Protein AF-A0AAD2TRA1-F1 (afdb_monomer_lite)

pLDDT: mean 83.7, std 14.86, range [32.91, 94.5]

Secondary structure (DSSP, 8-state):
-HHHHHHHHHHHHHHHHHHHHHHTT-GGGHHHHHHHHHHHHHHHTTSS-GGGS-TTTHHHHHHHHHHSHHHHHT-S-TTS--HHHHHHHHHHHHTTGGGS--

Radius of gyration: 13.2 Å; chains: 1; bounding box: 32×26×37 Å

Structure (mmCIF, N/CA/C/O backbone):
data_AF-A0AAD2TRA1-F1
#
_entry.id   AF-A0AAD2TRA1-F1
#
loop_
_atom_site.group_PDB
_atom_site.id
_atom_site.type_symbol
_atom_site.label_atom_id
_atom_site.label_alt_id
_atom_site.label_comp_id
_ato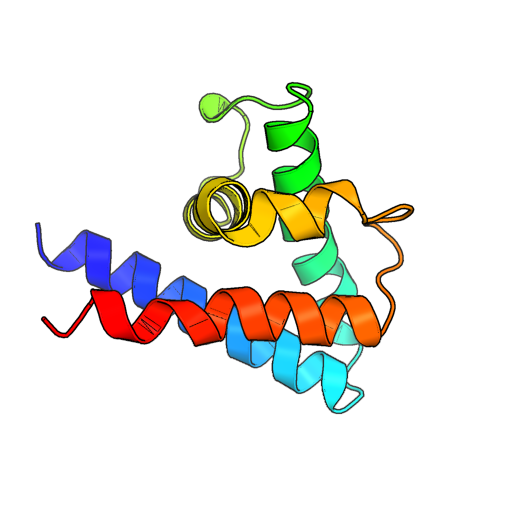m_site.label_asym_id
_atom_site.label_entity_id
_atom_site.label_seq_id
_atom_site.pdbx_PDB_ins_code
_atom_site.Cartn_x
_atom_site.Cartn_y
_atom_site.Cartn_z
_atom_site.occupancy
_atom_site.B_iso_or_equiv
_atom_site.auth_seq_id
_atom_site.auth_comp_id
_atom_site.auth_asym_id
_atom_site.auth_atom_id
_atom_site.pdbx_PDB_model_num
ATOM 1 N N . MET A 1 1 ? 6.872 -8.184 23.263 1.00 48.94 1 MET A N 1
ATOM 2 C CA . MET A 1 1 ? 6.226 -9.106 22.304 1.00 48.94 1 MET A CA 1
ATOM 3 C C . MET A 1 1 ? 7.034 -9.034 21.009 1.00 48.94 1 MET A C 1
ATOM 5 O O . MET A 1 1 ? 6.668 -8.296 20.117 1.00 48.94 1 MET A O 1
ATOM 9 N N . TYR A 1 2 ? 8.190 -9.707 20.945 1.00 51.25 2 TYR A N 1
ATOM 10 C CA . TYR A 1 2 ? 9.202 -9.475 19.893 1.00 51.25 2 TYR A CA 1
ATOM 11 C C . TYR A 1 2 ? 8.854 -10.098 18.528 1.00 51.25 2 TYR A C 1
ATOM 13 O O . TYR A 1 2 ? 9.256 -9.585 17.493 1.00 51.25 2 TYR A O 1
ATOM 21 N N . PHE A 1 3 ? 8.074 -11.182 18.512 1.00 52.62 3 PHE A N 1
ATOM 22 C CA . PHE A 1 3 ? 7.728 -11.901 17.278 1.00 52.62 3 PHE A CA 1
ATOM 23 C C . PHE A 1 3 ? 6.686 -11.199 16.398 1.00 52.62 3 PHE A C 1
ATOM 25 O O . PHE A 1 3 ? 6.663 -11.422 15.195 1.00 52.62 3 PHE A O 1
ATOM 32 N N . ALA A 1 4 ? 5.788 -10.399 16.979 1.00 59.06 4 ALA A N 1
ATOM 33 C CA . ALA A 1 4 ? 4.776 -9.686 16.195 1.00 59.06 4 ALA A CA 1
ATOM 34 C C . ALA A 1 4 ? 5.412 -8.522 15.423 1.00 59.06 4 ALA A C 1
ATOM 36 O O . ALA A 1 4 ? 5.177 -8.376 14.229 1.00 59.06 4 ALA A O 1
ATOM 37 N N . GLN A 1 5 ? 6.298 -7.784 16.095 1.00 60.91 5 GLN A N 1
ATOM 38 C CA . GLN A 1 5 ? 7.037 -6.669 15.516 1.00 60.91 5 GLN A CA 1
ATOM 39 C C . GLN A 1 5 ? 7.920 -7.114 14.338 1.00 60.91 5 GLN A C 1
ATOM 41 O O . GLN A 1 5 ? 7.879 -6.496 13.280 1.00 60.91 5 GLN A O 1
ATOM 46 N N . SER A 1 6 ? 8.620 -8.250 14.456 1.00 69.62 6 SER A N 1
ATOM 47 C CA . SER A 1 6 ? 9.459 -8.757 13.360 1.00 69.62 6 SER A CA 1
ATOM 48 C C . SER A 1 6 ? 8.666 -9.177 12.115 1.00 69.62 6 SER A C 1
ATOM 50 O O . SER A 1 6 ? 9.163 -9.063 10.996 1.00 69.62 6 SER A O 1
ATOM 52 N N . ILE A 1 7 ? 7.421 -9.645 12.273 1.00 72.50 7 ILE A N 1
ATOM 53 C CA . ILE A 1 7 ? 6.544 -9.985 11.141 1.00 72.50 7 ILE A CA 1
ATOM 54 C C . ILE A 1 7 ? 6.048 -8.717 10.437 1.00 72.50 7 ILE A C 1
ATOM 56 O O . ILE A 1 7 ? 5.923 -8.706 9.212 1.00 72.50 7 ILE A O 1
ATOM 60 N N . GLU A 1 8 ? 5.745 -7.662 11.189 1.00 75.81 8 GLU A N 1
ATOM 61 C CA . GLU A 1 8 ? 5.302 -6.378 10.637 1.00 75.81 8 GLU A CA 1
ATOM 62 C C . GLU A 1 8 ? 6.435 -5.673 9.885 1.00 75.81 8 GLU A C 1
ATOM 64 O O . GLU A 1 8 ? 6.241 -5.267 8.738 1.00 75.81 8 GLU A O 1
ATOM 69 N N . GLU A 1 9 ? 7.634 -5.632 10.470 1.00 78.81 9 GLU A N 1
ATOM 70 C CA . GLU A 1 9 ? 8.853 -5.127 9.826 1.00 78.81 9 GLU A CA 1
ATOM 71 C C . GLU A 1 9 ? 9.147 -5.890 8.529 1.00 78.81 9 GLU A C 1
ATOM 73 O O . GLU A 1 9 ? 9.335 -5.278 7.477 1.00 78.81 9 GLU A O 1
ATOM 78 N N . HIS A 1 10 ? 9.061 -7.225 8.558 1.00 84.19 10 HIS A N 1
ATOM 79 C CA . HIS A 1 10 ? 9.253 -8.043 7.363 1.00 84.19 10 HIS A CA 1
ATOM 80 C C . HIS A 1 10 ? 8.230 -7.734 6.258 1.00 84.19 10 HIS A C 1
ATOM 82 O O . HIS A 1 10 ? 8.584 -7.651 5.082 1.00 84.19 10 HIS A O 1
ATOM 88 N N . ARG A 1 11 ? 6.952 -7.528 6.605 1.00 86.88 11 ARG A N 1
ATOM 89 C CA . ARG A 1 11 ? 5.918 -7.153 5.620 1.00 86.88 11 ARG A CA 1
ATOM 90 C C . ARG A 1 11 ? 6.198 -5.788 5.000 1.00 86.88 11 ARG A C 1
ATOM 92 O O . ARG A 1 11 ? 6.010 -5.631 3.795 1.00 86.88 11 ARG A O 1
ATOM 99 N N . ILE A 1 12 ? 6.661 -4.828 5.798 1.00 87.69 12 ILE A N 1
ATOM 100 C CA . ILE A 1 12 ? 7.066 -3.505 5.316 1.00 87.69 12 ILE A CA 1
ATOM 101 C C . ILE A 1 12 ? 8.259 -3.621 4.359 1.00 87.69 12 ILE A C 1
ATOM 103 O O . ILE A 1 12 ? 8.229 -3.034 3.278 1.00 87.69 12 ILE A O 1
ATOM 107 N N . GLU A 1 13 ? 9.282 -4.402 4.707 1.00 88.62 13 GLU A N 1
ATOM 108 C CA . GLU A 1 13 ? 10.440 -4.640 3.836 1.00 88.62 13 GLU A CA 1
ATOM 109 C C . GLU A 1 13 ? 10.043 -5.281 2.505 1.00 88.62 13 GLU A C 1
ATOM 111 O O . GLU A 1 13 ? 10.450 -4.809 1.442 1.00 88.62 13 GLU A O 1
ATOM 116 N N . VAL A 1 14 ? 9.197 -6.313 2.540 1.00 91.44 14 VAL A N 1
ATOM 117 C CA . VAL A 1 14 ? 8.682 -6.945 1.319 1.00 91.44 14 VAL A CA 1
ATOM 118 C C . VAL A 1 14 ? 7.921 -5.928 0.474 1.00 91.44 14 VAL A C 1
ATOM 120 O O . VAL A 1 14 ? 8.142 -5.854 -0.733 1.00 91.44 14 VAL A O 1
ATOM 123 N N . PHE A 1 15 ? 7.076 -5.096 1.085 1.00 92.75 15 PHE A N 1
ATOM 124 C CA . PHE A 1 15 ? 6.321 -4.080 0.354 1.00 92.75 15 PHE A CA 1
ATOM 125 C C . PHE A 1 15 ? 7.227 -3.034 -0.314 1.00 92.75 15 PHE A C 1
ATOM 127 O O . PHE A 1 15 ? 6.992 -2.680 -1.469 1.00 92.75 15 PHE A O 1
ATOM 134 N N . LYS A 1 16 ? 8.318 -2.611 0.342 1.00 92.19 16 LYS A N 1
ATOM 135 C CA . LYS A 1 16 ? 9.348 -1.752 -0.275 1.00 92.19 16 LYS A CA 1
ATOM 136 C C . LYS A 1 16 ? 9.956 -2.391 -1.519 1.00 92.19 16 LYS A C 1
ATOM 138 O O . LYS A 1 16 ? 10.107 -1.719 -2.535 1.00 92.19 16 LYS A O 1
ATOM 143 N N . ILE A 1 17 ? 10.264 -3.689 -1.467 1.00 92.88 17 ILE A N 1
ATOM 144 C CA . ILE A 1 17 ? 10.794 -4.420 -2.627 1.00 92.88 17 ILE A CA 1
ATOM 145 C C . ILE A 1 17 ? 9.783 -4.396 -3.780 1.00 92.88 17 ILE A C 1
ATOM 147 O O . ILE A 1 17 ? 10.180 -4.185 -4.925 1.00 92.88 17 ILE A O 1
ATOM 151 N N . LEU A 1 18 ? 8.484 -4.563 -3.504 1.00 94.50 18 LEU A N 1
ATOM 152 C CA . LEU A 1 18 ? 7.444 -4.479 -4.538 1.00 94.50 18 LEU A CA 1
ATOM 153 C C . LEU A 1 18 ? 7.387 -3.086 -5.180 1.00 94.50 18 LEU A C 1
ATOM 155 O O . LEU A 1 18 ? 7.318 -2.982 -6.407 1.00 94.50 18 LEU A O 1
ATOM 159 N N . LEU A 1 19 ? 7.459 -2.024 -4.369 1.00 93.88 19 LEU A N 1
ATOM 160 C CA . LEU A 1 19 ? 7.513 -0.640 -4.852 1.00 93.88 19 LEU A CA 1
ATOM 161 C C . LEU A 1 19 ? 8.742 -0.417 -5.743 1.00 93.88 19 LEU A C 1
ATOM 163 O O . LEU A 1 19 ? 8.606 0.062 -6.867 1.00 93.88 19 LEU A O 1
ATOM 167 N N . PHE A 1 20 ? 9.921 -0.839 -5.281 1.00 93.69 20 PHE A N 1
ATOM 168 C CA . PHE A 1 20 ? 11.173 -0.716 -6.026 1.00 93.69 20 PHE A CA 1
ATOM 169 C C . PHE A 1 20 ? 11.120 -1.460 -7.367 1.00 93.69 20 PHE A C 1
ATOM 171 O O . PHE A 1 20 ? 11.410 -0.888 -8.412 1.00 93.69 20 PHE A O 1
ATOM 178 N N . ARG A 1 21 ? 10.651 -2.714 -7.369 1.00 94.31 21 ARG A N 1
ATOM 179 C CA . ARG A 1 21 ? 10.487 -3.506 -8.599 1.00 94.31 21 ARG A CA 1
ATOM 180 C C . ARG A 1 21 ? 9.524 -2.861 -9.592 1.00 94.31 21 ARG A C 1
ATOM 182 O O . ARG A 1 21 ? 9.759 -2.929 -10.795 1.00 94.31 21 ARG A O 1
ATOM 189 N N . THR A 1 22 ? 8.457 -2.241 -9.094 1.00 94.19 22 THR A N 1
ATOM 190 C CA . THR A 1 22 ? 7.490 -1.528 -9.938 1.00 94.19 22 THR A CA 1
ATOM 191 C C . THR A 1 22 ? 8.121 -0.292 -10.576 1.00 94.19 22 THR A C 1
ATOM 193 O O . THR A 1 22 ? 7.929 -0.051 -11.766 1.00 94.19 22 THR A O 1
ATOM 196 N N . LEU A 1 23 ? 8.932 0.450 -9.818 1.00 93.12 23 LEU A N 1
ATOM 197 C CA . LEU A 1 23 ? 9.702 1.592 -10.321 1.00 93.12 23 LEU A CA 1
ATOM 198 C C . LEU A 1 23 ? 10.774 1.180 -11.346 1.00 93.12 23 LEU A C 1
ATOM 200 O O . LEU A 1 23 ? 10.996 1.911 -12.308 1.00 93.12 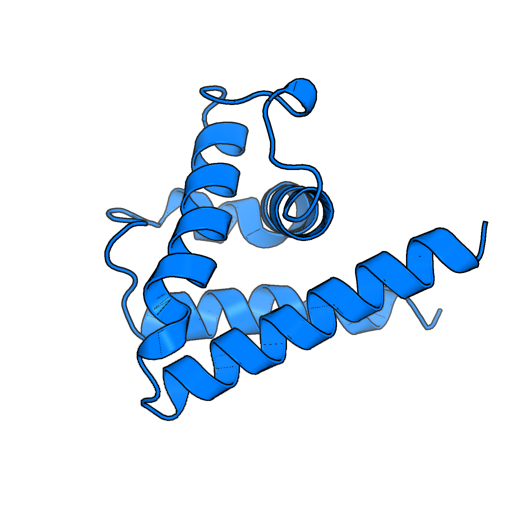23 LEU A O 1
ATOM 204 N N . ASP A 1 24 ? 11.357 -0.013 -11.201 1.00 93.25 24 ASP A N 1
ATOM 205 C CA . ASP A 1 24 ? 12.272 -0.631 -12.176 1.00 93.25 24 ASP A CA 1
ATOM 206 C C . ASP A 1 24 ? 11.571 -1.121 -13.464 1.00 93.25 24 ASP A C 1
ATOM 208 O O . ASP A 1 24 ? 12.215 -1.672 -14.360 1.00 93.25 24 ASP A O 1
ATOM 212 N N . GLY A 1 25 ? 10.251 -0.936 -13.582 1.00 91.62 25 GLY A N 1
ATOM 213 C CA . GLY A 1 25 ? 9.471 -1.272 -14.775 1.00 91.62 25 GLY A CA 1
ATOM 214 C C . GLY A 1 25 ? 8.800 -2.647 -14.745 1.00 91.62 25 GLY A C 1
ATOM 215 O O . GLY A 1 25 ? 8.297 -3.099 -15.773 1.00 91.62 25 GLY A O 1
ATOM 216 N N . TYR A 1 26 ? 8.771 -3.334 -13.597 1.00 93.19 26 TYR A N 1
ATOM 217 C CA . TYR A 1 26 ? 7.979 -4.555 -13.444 1.00 93.19 26 TYR A CA 1
ATOM 218 C C . TYR A 1 26 ? 6.550 -4.238 -12.984 1.00 93.19 26 TYR A C 1
ATOM 220 O O . TYR A 1 26 ? 6.281 -4.053 -11.800 1.00 93.19 26 TYR A O 1
ATOM 228 N N . ASP A 1 27 ? 5.597 -4.250 -13.914 1.00 89.50 27 ASP A N 1
ATOM 229 C CA . ASP A 1 27 ? 4.212 -3.849 -13.626 1.00 89.50 27 ASP A CA 1
ATOM 230 C C . ASP A 1 27 ? 3.373 -4.899 -12.872 1.00 89.50 27 ASP A C 1
ATOM 232 O O . ASP A 1 27 ? 2.261 -4.605 -12.434 1.00 89.50 27 ASP A O 1
ATOM 236 N N . GLY A 1 28 ? 3.889 -6.118 -12.668 1.00 92.25 28 GLY A N 1
ATOM 237 C CA . GLY A 1 28 ? 3.128 -7.228 -12.075 1.00 92.25 28 GLY A CA 1
ATOM 238 C C . GLY A 1 28 ? 2.687 -7.021 -10.620 1.00 92.25 28 GLY A C 1
ATOM 239 O O . GLY A 1 28 ? 1.864 -7.786 -10.124 1.00 92.25 28 GLY A O 1
ATOM 240 N N . TYR A 1 29 ? 3.203 -5.996 -9.934 1.00 93.44 29 TYR A N 1
ATOM 241 C CA . TYR A 1 29 ? 2.839 -5.677 -8.549 1.00 93.44 29 TYR A CA 1
ATOM 242 C C . TYR A 1 29 ? 1.919 -4.460 -8.406 1.00 93.44 29 TYR A C 1
ATOM 244 O O . TYR A 1 29 ? 1.446 -4.199 -7.297 1.00 93.44 29 TYR A O 1
ATOM 252 N N . ARG A 1 30 ? 1.620 -3.736 -9.497 1.00 92.12 30 ARG A N 1
ATOM 253 C CA . ARG A 1 30 ? 0.807 -2.505 -9.456 1.00 92.12 30 ARG A CA 1
ATOM 254 C C . ARG A 1 30 ? -0.554 -2.724 -8.805 1.00 92.12 30 ARG A C 1
ATOM 256 O O . ARG A 1 30 ? -0.954 -1.934 -7.953 1.00 92.12 30 ARG A O 1
ATOM 263 N N . ASP A 1 31 ? -1.234 -3.813 -9.154 1.00 92.75 31 ASP A N 1
ATOM 264 C CA . ASP A 1 31 ? -2.551 -4.139 -8.600 1.00 92.75 31 ASP A CA 1
ATOM 265 C C . ASP A 1 31 ? -2.494 -4.387 -7.092 1.00 92.75 31 ASP A C 1
ATOM 267 O O . ASP A 1 31 ? -3.381 -3.964 -6.352 1.00 92.75 31 ASP A O 1
ATOM 271 N N . GLU A 1 32 ? -1.455 -5.073 -6.617 1.00 92.19 32 GLU A N 1
ATOM 272 C CA . GLU A 1 32 ? -1.324 -5.398 -5.198 1.00 92.19 32 GLU A CA 1
ATOM 273 C C . GLU A 1 32 ? -0.979 -4.157 -4.371 1.00 92.19 32 GLU A C 1
ATOM 275 O O . GLU A 1 32 ? -1.580 -3.930 -3.320 1.00 92.19 32 GLU A O 1
ATOM 280 N N . ILE A 1 33 ? -0.094 -3.302 -4.890 1.00 93.94 33 ILE A N 1
ATOM 281 C CA . ILE A 1 33 ? 0.218 -2.003 -4.286 1.00 93.94 33 ILE A CA 1
ATOM 282 C C . ILE A 1 33 ? -1.034 -1.121 -4.254 1.00 93.94 33 ILE A C 1
ATOM 284 O O . ILE A 1 33 ? -1.366 -0.557 -3.212 1.00 93.94 33 ILE A O 1
ATOM 288 N N . SER A 1 34 ? -1.780 -1.061 -5.359 1.00 94.19 34 SER A N 1
ATOM 289 C CA . SER A 1 34 ? -2.994 -0.245 -5.460 1.00 94.19 34 SER A CA 1
ATOM 290 C C . SER A 1 34 ? -4.055 -0.674 -4.448 1.00 94.19 34 SER A C 1
ATOM 292 O O . SER A 1 34 ? -4.678 0.181 -3.831 1.00 94.19 34 SER A O 1
ATOM 294 N N . LYS A 1 35 ? -4.237 -1.976 -4.187 1.00 93.19 35 LYS A N 1
ATOM 295 C CA . LYS A 1 35 ? -5.169 -2.441 -3.139 1.00 93.19 35 LYS A CA 1
ATOM 296 C C . LYS A 1 35 ? -4.789 -1.930 -1.752 1.00 93.19 35 LYS A C 1
ATOM 298 O O . LYS A 1 35 ? -5.670 -1.526 -1.000 1.00 93.19 35 LYS A O 1
ATOM 303 N N . VAL A 1 36 ? -3.500 -1.945 -1.409 1.00 93.94 36 VAL A N 1
ATOM 304 C CA . VAL A 1 36 ? -3.014 -1.424 -0.121 1.00 93.94 36 VAL A CA 1
ATOM 305 C C . VAL A 1 36 ? -3.296 0.077 -0.010 1.00 93.94 36 VAL A C 1
ATOM 307 O O . VAL A 1 36 ? -3.808 0.528 1.012 1.00 93.94 36 VAL A O 1
ATOM 310 N N . VAL A 1 37 ? -3.023 0.841 -1.070 1.00 93.88 37 VAL A N 1
ATOM 311 C CA . VAL A 1 37 ? -3.238 2.297 -1.094 1.00 93.88 37 VAL A CA 1
ATOM 312 C C . VAL A 1 37 ? -4.723 2.655 -1.058 1.00 93.88 37 VAL A C 1
ATOM 314 O O . VAL A 1 37 ? -5.124 3.515 -0.278 1.00 93.88 37 VAL A O 1
ATOM 317 N N . VAL A 1 38 ? -5.556 1.971 -1.849 1.00 94.12 38 VAL A N 1
ATOM 318 C CA . VAL A 1 38 ? -7.017 2.139 -1.837 1.00 94.12 38 VAL A CA 1
ATOM 319 C C . VAL A 1 38 ? -7.568 1.878 -0.441 1.00 94.12 38 VAL A C 1
ATOM 321 O O . VAL A 1 38 ? -8.329 2.694 0.069 1.00 94.12 38 VAL A O 1
ATOM 324 N N . ASP A 1 39 ? -7.159 0.784 0.200 1.00 93.31 39 ASP A N 1
ATOM 325 C CA . ASP A 1 39 ? -7.644 0.447 1.536 1.00 93.31 39 ASP A CA 1
ATOM 326 C C . ASP A 1 39 ? -7.184 1.459 2.592 1.00 93.31 39 ASP A C 1
ATOM 328 O O . ASP A 1 39 ? -7.959 1.782 3.493 1.00 93.31 39 ASP A O 1
ATOM 332 N N . ALA A 1 40 ? -5.969 2.002 2.465 1.00 92.88 40 ALA A N 1
ATOM 333 C CA . ALA A 1 40 ? -5.480 3.078 3.324 1.00 92.88 40 ALA A CA 1
ATOM 334 C C . ALA A 1 40 ? -6.281 4.371 3.149 1.00 92.88 40 ALA A C 1
ATOM 336 O O . ALA A 1 40 ? -6.693 4.969 4.139 1.00 92.88 40 ALA A O 1
ATOM 337 N N . ILE A 1 41 ? -6.587 4.767 1.912 1.00 92.56 41 ILE A N 1
ATOM 338 C CA . ILE A 1 41 ? -7.430 5.938 1.634 1.00 92.56 41 ILE A CA 1
ATOM 339 C C . ILE A 1 41 ? -8.869 5.716 2.103 1.00 92.56 41 ILE A C 1
ATOM 341 O O . ILE A 1 41 ? -9.501 6.629 2.630 1.00 92.56 41 ILE A O 1
ATOM 345 N N . ASP A 1 42 ? -9.422 4.521 1.912 1.00 92.19 42 ASP A N 1
ATOM 346 C CA . ASP A 1 42 ? -10.774 4.206 2.362 1.00 92.19 42 ASP A CA 1
ATOM 347 C C . ASP A 1 42 ? -10.863 4.186 3.893 1.00 92.19 42 ASP A C 1
ATOM 349 O O . ASP A 1 42 ? -11.874 4.630 4.441 1.00 92.19 42 ASP A O 1
ATOM 353 N N . LEU A 1 43 ? -9.819 3.725 4.590 1.00 92.12 43 LEU A N 1
ATOM 354 C CA . LEU A 1 43 ? -9.711 3.842 6.046 1.00 92.12 43 LEU A CA 1
ATOM 355 C C . LEU A 1 43 ? -9.635 5.315 6.471 1.00 92.12 43 LEU A C 1
ATOM 357 O O . LEU A 1 43 ? -10.409 5.744 7.325 1.00 92.12 43 LEU A O 1
ATOM 361 N N . LEU A 1 44 ? -8.759 6.090 5.829 1.00 90.56 44 LEU A N 1
ATOM 362 C CA . LEU A 1 44 ? -8.568 7.520 6.068 1.00 90.56 44 LEU A CA 1
ATOM 363 C C . LEU A 1 44 ? -9.873 8.315 5.905 1.00 90.56 44 LEU A C 1
ATOM 365 O O . LEU A 1 44 ? -10.226 9.146 6.737 1.00 90.56 44 LEU A O 1
ATOM 369 N N . ARG A 1 45 ? -10.633 8.019 4.845 1.00 89.75 45 ARG A N 1
ATOM 370 C CA . ARG A 1 45 ? -11.918 8.662 4.524 1.00 89.75 45 ARG A CA 1
ATOM 371 C C . ARG A 1 45 ? -13.101 8.085 5.316 1.00 89.75 45 ARG A C 1
ATOM 373 O O . ARG A 1 45 ? -14.241 8.461 5.051 1.00 89.75 45 ARG A O 1
ATOM 380 N N . GLY A 1 46 ? -12.863 7.148 6.238 1.00 89.31 46 GLY A N 1
ATOM 381 C CA . GLY A 1 46 ? -13.897 6.519 7.066 1.00 89.31 46 GLY A CA 1
ATOM 382 C C . GLY A 1 46 ? -14.865 5.601 6.308 1.00 89.31 46 GLY A C 1
ATOM 383 O O . GLY A 1 46 ? -15.921 5.253 6.833 1.00 89.31 46 GLY A O 1
ATOM 384 N N . LYS A 1 47 ? -14.531 5.201 5.076 1.00 90.12 47 LYS A N 1
ATOM 385 C CA . LYS A 1 47 ? -15.303 4.228 4.281 1.00 90.12 47 LYS A CA 1
ATOM 386 C C . LYS A 1 47 ? -15.050 2.792 4.733 1.00 90.12 47 LYS A C 1
ATOM 388 O O . LYS A 1 47 ? -15.931 1.944 4.603 1.00 90.12 47 LYS A O 1
ATOM 393 N N . LYS A 1 48 ? -13.854 2.525 5.259 1.00 90.19 48 LYS A N 1
ATOM 394 C CA . LYS A 1 48 ? -13.479 1.275 5.924 1.00 90.19 48 LYS A CA 1
ATOM 395 C C . LYS A 1 48 ? -13.175 1.532 7.393 1.00 90.19 48 LYS A C 1
ATOM 397 O O . LYS A 1 48 ? -12.792 2.626 7.787 1.00 90.19 48 LYS A O 1
ATOM 402 N N . SER A 1 49 ? -13.327 0.488 8.198 1.00 89.56 49 SER A N 1
ATOM 403 C CA . SER A 1 49 ? -12.843 0.451 9.579 1.00 89.56 49 SER A CA 1
ATOM 404 C C . SER A 1 49 ? -11.718 -0.569 9.727 1.00 89.56 49 SER A C 1
ATOM 406 O O . SER A 1 49 ? -11.566 -1.469 8.894 1.00 89.56 49 SER A O 1
ATOM 408 N N . LEU A 1 50 ? -10.976 -0.480 10.831 1.00 85.44 50 LEU A N 1
ATOM 409 C CA . LEU A 1 50 ? -9.903 -1.421 11.168 1.00 85.44 50 LEU A CA 1
ATOM 410 C C . LEU A 1 50 ? -10.355 -2.893 11.158 1.00 85.44 50 LEU A C 1
ATOM 412 O O . LEU A 1 50 ? -9.575 -3.769 10.805 1.00 85.44 50 LEU A O 1
ATOM 416 N N . TYR A 1 51 ? -11.625 -3.167 11.467 1.00 84.31 51 TYR A N 1
ATOM 417 C CA . TYR A 1 51 ? -12.194 -4.522 11.480 1.00 84.31 51 TYR A CA 1
ATOM 418 C C . TYR A 1 51 ? -12.553 -5.065 10.092 1.00 84.31 51 TYR A C 1
ATOM 420 O O . TYR A 1 51 ? -12.833 -6.251 9.949 1.00 84.31 51 TYR A O 1
ATOM 428 N N . THR A 1 52 ? -12.584 -4.199 9.078 1.00 86.31 52 THR A N 1
ATOM 429 C CA . THR A 1 52 ? -12.948 -4.554 7.694 1.00 86.31 52 THR A CA 1
ATOM 430 C C . THR A 1 52 ? -11.743 -4.682 6.767 1.00 86.31 52 THR A C 1
ATOM 432 O O . THR A 1 52 ? -11.903 -4.982 5.586 1.00 86.31 52 THR A O 1
ATOM 435 N N . ILE A 1 53 ? -10.543 -4.430 7.290 1.00 86.25 53 ILE A N 1
ATOM 436 C CA . ILE A 1 53 ? -9.294 -4.533 6.546 1.00 86.25 53 ILE A CA 1
ATOM 437 C C . ILE A 1 53 ? -8.843 -5.992 6.482 1.00 86.25 53 ILE A C 1
ATOM 439 O O . ILE A 1 53 ? -8.953 -6.738 7.456 1.00 86.25 53 ILE A O 1
ATOM 443 N N . ASP A 1 54 ? -8.303 -6.386 5.328 1.00 86.50 54 ASP A N 1
ATOM 444 C CA . ASP A 1 54 ? -7.658 -7.683 5.164 1.00 86.50 54 ASP A CA 1
ATOM 445 C C . ASP A 1 54 ? -6.484 -7.823 6.145 1.00 86.50 54 ASP A C 1
ATOM 447 O O . ASP A 1 54 ? -5.574 -6.989 6.182 1.00 86.50 54 ASP A O 1
ATOM 451 N N . LYS A 1 55 ? -6.488 -8.904 6.930 1.00 84.25 55 LYS A N 1
ATOM 452 C CA . LYS A 1 55 ? -5.482 -9.169 7.963 1.00 84.25 55 LYS A CA 1
ATOM 453 C C . LYS A 1 55 ? -4.057 -9.198 7.406 1.00 84.25 55 LYS A C 1
ATOM 455 O O . LYS A 1 55 ? -3.122 -8.852 8.124 1.00 84.25 55 LYS A O 1
ATOM 460 N N . GLU A 1 56 ? -3.868 -9.596 6.151 1.00 85.25 56 GLU A N 1
ATOM 461 C CA . GLU A 1 56 ? -2.544 -9.655 5.535 1.00 85.25 56 GLU A CA 1
ATOM 462 C C . GLU A 1 56 ? -1.993 -8.269 5.190 1.00 85.25 56 GLU A C 1
ATOM 464 O O . GLU A 1 56 ? -0.781 -8.045 5.277 1.00 85.25 56 GLU A O 1
ATOM 469 N N . ARG A 1 57 ? -2.878 -7.331 4.843 1.00 88.75 57 ARG A N 1
ATOM 470 C CA . ARG A 1 57 ? -2.523 -5.948 4.493 1.00 88.75 57 ARG A CA 1
ATOM 471 C C . ARG A 1 57 ? -2.616 -4.994 5.677 1.00 88.75 57 ARG A C 1
ATOM 473 O O . ARG A 1 57 ? -2.114 -3.878 5.583 1.00 88.75 57 ARG A O 1
ATOM 480 N N . TYR A 1 58 ? -3.217 -5.432 6.784 1.00 89.44 58 TYR A N 1
ATOM 481 C CA . TYR A 1 58 ? -3.447 -4.618 7.975 1.00 89.44 58 TYR A CA 1
ATOM 482 C C . TYR A 1 58 ? -2.214 -3.816 8.422 1.00 89.44 58 TYR A C 1
ATOM 484 O O . TYR A 1 58 ? -2.347 -2.598 8.542 1.00 89.44 58 TYR A O 1
ATOM 492 N N . PRO A 1 59 ? -1.011 -4.411 8.577 1.00 88.94 59 PRO A N 1
ATOM 493 C CA . PRO A 1 59 ? 0.155 -3.652 9.032 1.00 88.94 59 PRO A CA 1
ATOM 494 C C . PRO A 1 59 ? 0.545 -2.526 8.069 1.00 88.94 59 PRO A C 1
ATOM 496 O O . PRO A 1 59 ? 0.873 -1.427 8.501 1.00 88.94 59 PRO A O 1
ATOM 499 N N . LEU A 1 60 ? 0.449 -2.772 6.759 1.00 91.56 60 LEU A N 1
ATOM 500 C CA . LEU A 1 60 ? 0.784 -1.788 5.728 1.00 91.56 60 LEU A CA 1
ATOM 501 C C . LEU A 1 60 ? -0.235 -0.648 5.689 1.00 91.56 60 LEU A C 1
ATOM 503 O O . LEU A 1 60 ? 0.141 0.515 5.576 1.00 91.56 60 LEU A O 1
ATOM 507 N N . ILE A 1 61 ? -1.522 -0.983 5.796 1.00 91.81 61 ILE A N 1
ATOM 508 C CA . ILE A 1 61 ? -2.619 -0.014 5.745 1.00 91.81 61 ILE A CA 1
ATOM 509 C C . ILE A 1 61 ? -2.591 0.900 6.970 1.00 91.81 61 ILE A C 1
ATOM 511 O O . ILE A 1 61 ? -2.700 2.115 6.823 1.00 91.81 61 ILE A O 1
ATOM 515 N N . VAL A 1 62 ? -2.411 0.335 8.168 1.00 88.38 62 VAL A N 1
ATOM 516 C CA . VAL A 1 62 ? -2.287 1.128 9.400 1.00 88.38 62 VAL A CA 1
ATOM 517 C C . VAL A 1 62 ? -1.047 2.012 9.341 1.00 88.38 62 VAL A C 1
ATOM 519 O O . VAL A 1 62 ? -1.158 3.212 9.576 1.00 88.38 62 VAL A O 1
ATOM 522 N N . PHE A 1 63 ? 0.100 1.461 8.932 1.00 88.69 63 PHE A N 1
ATOM 523 C CA . PHE A 1 63 ? 1.330 2.235 8.782 1.00 88.69 63 PHE A CA 1
ATOM 524 C C . PHE A 1 63 ? 1.149 3.426 7.830 1.00 88.69 63 PHE A C 1
ATOM 526 O O . PHE A 1 63 ? 1.520 4.552 8.159 1.00 88.69 63 PHE A O 1
ATOM 533 N N . LEU A 1 64 ? 0.539 3.205 6.663 1.00 89.44 64 LEU A N 1
ATOM 534 C CA . LEU A 1 64 ? 0.264 4.266 5.695 1.00 89.44 64 LEU A CA 1
ATOM 535 C C . LEU A 1 64 ? -0.719 5.308 6.230 1.00 89.44 64 LEU A C 1
ATOM 537 O O . LEU A 1 64 ? -0.518 6.496 5.998 1.00 89.44 64 LEU A O 1
ATOM 541 N N . ASN A 1 65 ? -1.745 4.893 6.967 1.00 86.19 65 ASN A N 1
ATOM 542 C CA . ASN A 1 65 ? -2.699 5.820 7.565 1.00 86.19 65 ASN A CA 1
ATOM 543 C C . ASN A 1 65 ? -2.052 6.698 8.656 1.00 86.19 65 ASN A C 1
ATOM 545 O O . ASN A 1 65 ? -2.391 7.870 8.784 1.00 86.19 65 ASN A O 1
ATOM 549 N N . GLU A 1 66 ? -1.094 6.160 9.416 1.00 85.31 66 GLU A N 1
ATOM 550 C CA . GLU A 1 66 ? -0.386 6.898 10.472 1.00 85.31 66 GLU A CA 1
ATOM 551 C C . GLU A 1 66 ? 0.745 7.790 9.943 1.00 85.31 66 GLU A C 1
ATOM 553 O O . GLU A 1 66 ? 0.971 8.883 10.463 1.00 85.31 66 GLU A O 1
ATOM 558 N N . LYS A 1 67 ? 1.491 7.322 8.936 1.00 84.50 67 LYS A N 1
ATOM 559 C CA . LYS A 1 67 ? 2.735 7.962 8.467 1.00 84.50 67 LYS A CA 1
ATOM 560 C C . LYS A 1 67 ? 2.616 8.631 7.105 1.00 84.50 67 LYS A C 1
ATOM 562 O O . LYS A 1 67 ? 3.379 9.543 6.806 1.00 84.50 67 LYS A O 1
ATOM 567 N N . GLY A 1 68 ? 1.682 8.174 6.280 1.00 77.56 68 GLY A N 1
ATOM 568 C CA . GLY A 1 68 ? 1.468 8.631 4.909 1.00 77.56 68 GLY A CA 1
ATOM 569 C C . GLY A 1 68 ? 0.280 9.573 4.738 1.00 77.56 68 GLY A C 1
ATOM 570 O O . GLY A 1 68 ? -0.006 9.933 3.602 1.00 77.56 68 GLY A O 1
ATOM 571 N N . PHE A 1 69 ? -0.393 9.980 5.822 1.00 77.00 69 PHE A N 1
ATOM 572 C CA . PHE A 1 69 ? -1.634 10.772 5.809 1.00 77.00 69 PHE A CA 1
ATOM 573 C C . PHE A 1 69 ? -1.632 11.903 4.769 1.00 77.00 69 PHE A C 1
ATOM 575 O O . PHE A 1 69 ? -2.483 11.921 3.886 1.00 77.00 69 PHE A O 1
ATOM 582 N N . VAL A 1 70 ? -0.635 12.796 4.829 1.00 80.25 70 VAL A N 1
ATOM 583 C CA . VAL A 1 70 ? -0.553 13.984 3.958 1.00 80.25 70 VAL A CA 1
ATOM 584 C C . VAL A 1 70 ? -0.480 13.588 2.484 1.00 80.25 70 VAL A C 1
ATOM 586 O O . VAL A 1 70 ? -1.163 14.158 1.648 1.00 80.25 70 VAL A O 1
ATOM 589 N N . PHE A 1 71 ? 0.317 12.568 2.169 1.00 85.69 71 PHE A N 1
ATOM 590 C CA . PHE A 1 71 ? 0.445 12.073 0.804 1.00 85.69 71 PHE A CA 1
ATOM 591 C C . PHE A 1 71 ? -0.837 11.381 0.317 1.00 85.69 71 PHE A C 1
ATOM 593 O O . PHE A 1 71 ? -1.225 11.559 -0.832 1.00 85.69 71 PHE A O 1
ATOM 600 N N . LEU A 1 72 ? -1.500 10.599 1.172 1.00 87.00 72 LEU A N 1
ATOM 601 C CA . LEU A 1 72 ? -2.711 9.863 0.800 1.00 87.00 72 LEU A CA 1
ATOM 602 C C . LEU A 1 72 ? -3.893 10.786 0.475 1.00 87.00 72 LEU A C 1
ATOM 604 O O . LEU A 1 72 ? -4.733 10.415 -0.346 1.00 87.00 72 LEU A O 1
ATOM 608 N N . GLU A 1 73 ? -3.973 11.966 1.097 1.00 85.88 73 GLU A N 1
ATOM 609 C CA . GLU A 1 73 ? -4.998 12.968 0.775 1.00 85.88 73 GLU A CA 1
ATOM 610 C C . GLU A 1 73 ? -4.852 13.518 -0.651 1.00 85.88 73 GLU A C 1
ATOM 612 O O . GLU A 1 73 ? -5.867 13.755 -1.311 1.00 85.88 73 GLU A O 1
ATOM 617 N N . ASP A 1 74 ? -3.615 13.631 -1.142 1.00 86.44 74 ASP A N 1
ATOM 618 C CA . ASP A 1 74 ? -3.283 14.184 -2.459 1.00 86.44 74 ASP A CA 1
ATOM 619 C C . ASP A 1 74 ? -3.477 13.184 -3.618 1.00 86.44 74 ASP A C 1
ATOM 621 O O . ASP A 1 74 ? -3.374 13.558 -4.789 1.00 86.44 74 ASP A O 1
ATOM 625 N N . ILE A 1 75 ? -3.764 11.907 -3.332 1.00 87.81 75 ILE A N 1
ATOM 626 C CA . ILE A 1 75 ? -3.994 10.901 -4.376 1.00 87.81 75 ILE A CA 1
ATOM 627 C C . ILE A 1 75 ? -5.399 11.061 -4.972 1.00 87.81 75 ILE A C 1
ATOM 629 O O . ILE A 1 75 ? -6.415 10.723 -4.352 1.00 87.81 75 ILE A O 1
ATOM 633 N N . GLU A 1 76 ? -5.446 11.503 -6.229 1.00 83.44 76 GLU A N 1
ATOM 634 C CA . GLU A 1 76 ? -6.685 11.631 -7.003 1.00 83.44 76 GLU A CA 1
ATOM 635 C C . GLU A 1 76 ? -7.244 10.268 -7.448 1.00 83.44 76 GLU A C 1
ATOM 637 O O . GLU A 1 76 ? -8.427 9.988 -7.236 1.00 83.44 76 GLU A O 1
ATOM 642 N N . ASP A 1 77 ? -6.396 9.401 -8.022 1.00 88.44 77 ASP A N 1
ATOM 643 C CA . ASP A 1 77 ? -6.779 8.068 -8.510 1.00 88.44 77 ASP A CA 1
ATOM 644 C C . ASP A 1 77 ? -5.877 6.953 -7.943 1.00 88.44 77 ASP A C 1
ATOM 646 O O . ASP A 1 77 ? -4.843 6.610 -8.523 1.00 88.44 77 ASP A O 1
ATOM 650 N N . PRO A 1 78 ? -6.275 6.316 -6.829 1.00 85.81 78 PRO A N 1
ATOM 651 C CA . PRO A 1 78 ? -5.478 5.267 -6.200 1.00 85.81 78 PRO A CA 1
ATOM 652 C C . PRO A 1 78 ? -5.466 3.934 -6.952 1.00 85.81 78 PRO A C 1
ATOM 654 O O . PRO A 1 78 ? -4.738 3.025 -6.556 1.00 85.81 78 PRO A O 1
ATOM 657 N N . LYS A 1 79 ? -6.264 3.784 -8.018 1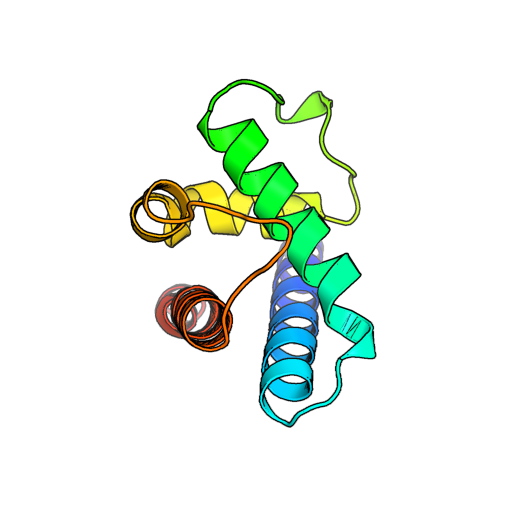.00 89.50 79 LYS A N 1
ATOM 658 C CA . LYS A 1 79 ? -6.214 2.600 -8.890 1.00 89.50 79 LYS A CA 1
ATOM 659 C C . LYS A 1 79 ? -5.214 2.764 -10.029 1.00 89.50 79 LYS A C 1
ATOM 661 O O . LYS A 1 79 ? -4.865 1.774 -10.665 1.00 89.50 79 LYS A O 1
ATOM 666 N N . ASN A 1 80 ? -4.769 3.989 -10.289 1.00 90.19 80 ASN A N 1
ATOM 667 C CA . ASN A 1 80 ? -3.850 4.307 -11.368 1.00 90.19 80 ASN A CA 1
ATOM 668 C C . ASN A 1 80 ? -2.737 5.231 -10.868 1.00 90.19 80 ASN A C 1
ATOM 670 O O . ASN A 1 80 ? -2.610 6.383 -11.278 1.00 90.19 80 ASN A O 1
ATOM 674 N N . LEU A 1 81 ? -1.931 4.694 -9.953 1.00 91.62 81 LEU A N 1
ATOM 675 C CA . LEU A 1 81 ? -0.805 5.407 -9.364 1.00 91.62 81 LEU A CA 1
ATOM 676 C C . LEU A 1 81 ? 0.243 5.757 -10.429 1.00 91.62 81 LEU A C 1
ATOM 678 O O . LEU A 1 81 ? 0.656 4.916 -11.239 1.00 91.62 81 LEU A O 1
ATOM 682 N N . SER A 1 82 ? 0.707 7.001 -10.396 1.00 91.81 82 SER A N 1
ATOM 683 C CA . SER A 1 82 ? 1.814 7.484 -11.214 1.00 91.81 82 SER A CA 1
ATOM 684 C C . SER A 1 82 ? 3.162 7.073 -10.613 1.00 91.81 82 SER A C 1
ATOM 686 O O . SER A 1 82 ? 3.270 6.781 -9.423 1.00 91.81 82 SER A O 1
ATOM 688 N N . ASN A 1 83 ? 4.239 7.114 -11.406 1.00 90.69 83 ASN A N 1
ATOM 689 C CA . ASN A 1 83 ? 5.592 6.859 -10.887 1.00 90.69 83 ASN A CA 1
ATOM 690 C C . ASN A 1 83 ? 5.960 7.802 -9.727 1.00 90.69 83 ASN A C 1
ATOM 692 O O . ASN A 1 83 ? 6.650 7.384 -8.802 1.00 90.69 83 ASN A O 1
ATOM 696 N N . LYS A 1 84 ? 5.461 9.047 -9.738 1.00 90.81 84 LYS A N 1
ATOM 697 C CA . LYS A 1 84 ? 5.639 9.993 -8.628 1.00 90.81 84 LYS A CA 1
ATOM 698 C C . LYS A 1 84 ? 5.007 9.463 -7.337 1.00 90.81 84 LYS A C 1
ATOM 700 O O . LYS A 1 84 ? 5.628 9.553 -6.283 1.00 90.81 84 LYS A O 1
ATOM 705 N N . ASP A 1 85 ? 3.820 8.868 -7.424 1.00 92.50 85 ASP A N 1
ATOM 706 C CA . ASP A 1 85 ? 3.122 8.304 -6.265 1.00 92.50 85 ASP A CA 1
ATOM 707 C C . ASP A 1 85 ? 3.873 7.098 -5.698 1.00 92.50 85 ASP A C 1
ATOM 709 O O . ASP A 1 85 ? 4.014 6.978 -4.484 1.00 92.50 85 ASP A O 1
ATOM 713 N N . TYR A 1 86 ? 4.441 6.249 -6.562 1.00 91.81 86 TYR A N 1
ATOM 714 C CA . TYR A 1 86 ? 5.301 5.142 -6.133 1.00 91.81 86 TYR A CA 1
ATOM 715 C C . TYR A 1 86 ? 6.577 5.623 -5.424 1.00 91.81 86 TYR A C 1
ATOM 717 O O . TYR A 1 86 ? 6.950 5.048 -4.402 1.00 91.81 86 TYR A O 1
ATOM 725 N N . TYR A 1 87 ? 7.228 6.687 -5.910 1.00 90.88 87 TYR A N 1
ATOM 726 C CA . TYR A 1 87 ? 8.381 7.282 -5.220 1.00 90.88 87 TYR A CA 1
ATOM 727 C C . TYR A 1 87 ? 8.002 7.874 -3.859 1.00 90.88 87 TYR A C 1
ATOM 729 O O . TYR A 1 87 ? 8.718 7.671 -2.879 1.00 90.88 87 TYR A O 1
ATOM 737 N N . ASN A 1 88 ? 6.862 8.561 -3.773 1.00 90.31 88 ASN A N 1
ATOM 738 C CA . ASN A 1 88 ? 6.366 9.106 -2.511 1.00 90.31 88 ASN A CA 1
ATOM 739 C C . ASN A 1 88 ? 6.030 7.995 -1.508 1.00 90.31 88 ASN A C 1
ATOM 741 O O . ASN A 1 88 ? 6.427 8.083 -0.347 1.00 90.31 88 ASN A O 1
ATOM 745 N N . LEU A 1 89 ? 5.367 6.924 -1.958 1.00 91.00 89 LEU A N 1
ATOM 746 C CA . LEU A 1 89 ? 5.120 5.730 -1.148 1.00 91.00 89 LEU A CA 1
ATOM 747 C C . LEU A 1 89 ? 6.428 5.167 -0.601 1.00 91.00 89 LEU A C 1
ATOM 749 O O . LEU A 1 89 ? 6.548 4.971 0.607 1.00 91.00 89 LEU A O 1
ATOM 753 N N . LEU A 1 90 ? 7.417 4.948 -1.470 1.00 90.94 90 LEU A N 1
ATOM 754 C CA . LEU A 1 90 ? 8.714 4.418 -1.062 1.00 90.94 90 LEU A CA 1
ATOM 755 C C . LEU A 1 90 ? 9.370 5.316 -0.003 1.00 90.94 90 LEU A C 1
ATOM 757 O O . LEU A 1 90 ? 9.794 4.809 1.034 1.00 90.94 90 LEU A O 1
ATOM 761 N N . SER A 1 91 ? 9.341 6.639 -0.195 1.00 88.31 91 SER A N 1
ATOM 762 C CA . SER A 1 91 ? 9.849 7.604 0.785 1.00 88.31 91 SER A CA 1
ATOM 763 C C . SER A 1 91 ? 9.156 7.478 2.144 1.00 88.31 91 SER A C 1
ATOM 765 O O . SER A 1 91 ? 9.840 7.469 3.161 1.00 88.31 91 SER A O 1
ATOM 767 N N . VAL A 1 92 ? 7.826 7.339 2.197 1.00 89.06 92 VAL A N 1
ATOM 768 C CA . VAL A 1 92 ? 7.085 7.178 3.467 1.00 89.06 92 VAL A CA 1
ATOM 769 C C . VAL A 1 92 ? 7.565 5.942 4.235 1.00 89.06 92 VAL A C 1
ATOM 771 O O 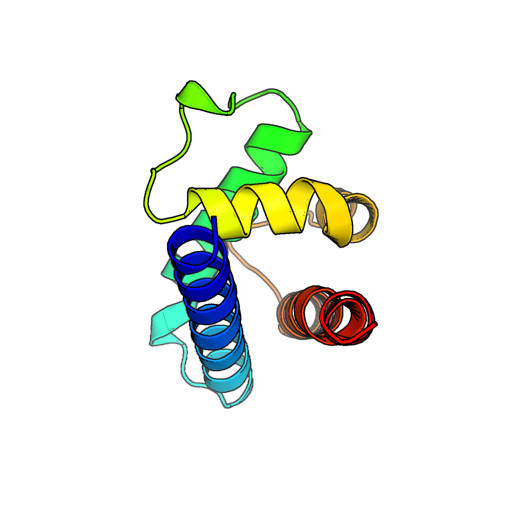. VAL A 1 92 ? 7.727 5.982 5.459 1.00 89.06 92 VAL A O 1
ATOM 774 N N . PHE A 1 93 ? 7.831 4.847 3.523 1.00 87.00 93 PHE A N 1
ATOM 775 C CA . PHE A 1 93 ? 8.330 3.614 4.124 1.00 87.00 93 PHE A CA 1
ATOM 776 C C . PHE A 1 93 ? 9.824 3.685 4.493 1.00 87.00 93 PHE A C 1
ATOM 778 O O . PHE A 1 93 ? 10.250 3.009 5.433 1.00 87.00 93 PHE A O 1
ATOM 785 N N . GLU A 1 94 ? 10.639 4.470 3.790 1.00 83.19 94 GLU A N 1
ATOM 786 C CA . GLU A 1 94 ? 12.069 4.651 4.083 1.00 83.19 94 GLU A CA 1
ATOM 787 C C . GLU A 1 94 ? 12.327 5.612 5.250 1.00 83.19 94 GLU A C 1
ATOM 789 O O . GLU A 1 94 ? 13.120 5.288 6.132 1.00 83.19 94 GLU A O 1
ATOM 794 N N . SER A 1 95 ? 11.610 6.738 5.324 1.00 71.19 95 SER A N 1
ATOM 795 C CA . SER A 1 95 ? 11.825 7.798 6.324 1.00 71.19 95 SER A CA 1
ATOM 796 C C . SER A 1 95 ? 11.522 7.401 7.778 1.00 71.19 95 SER A C 1
ATOM 798 O O . SER A 1 95 ? 11.732 8.203 8.681 1.00 71.19 95 SER A O 1
ATOM 800 N N . ASN A 1 96 ? 11.021 6.189 8.035 1.00 56.78 96 ASN A N 1
ATOM 801 C CA . ASN A 1 96 ? 10.598 5.741 9.369 1.00 56.78 96 ASN A CA 1
ATOM 802 C C . ASN A 1 96 ? 11.477 4.629 9.980 1.00 56.78 96 ASN A C 1
ATOM 804 O O . ASN A 1 96 ? 11.133 4.109 11.041 1.00 56.78 96 ASN A O 1
ATOM 808 N N . LEU A 1 97 ? 12.612 4.270 9.365 1.00 47.28 97 LEU A N 1
ATOM 809 C CA . LEU A 1 97 ? 13.547 3.285 9.940 1.00 47.28 97 LEU A CA 1
ATOM 810 C C . LEU A 1 97 ? 14.406 3.832 11.096 1.00 47.28 97 LEU A C 1
ATOM 812 O O . LEU A 1 97 ? 14.918 3.039 11.883 1.00 47.28 97 LEU 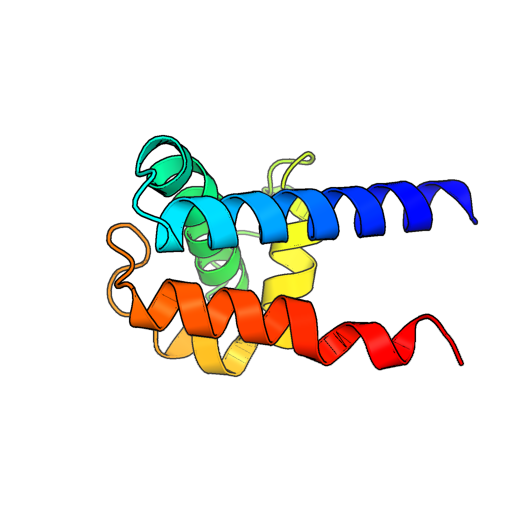A O 1
ATOM 816 N N . ASP A 1 98 ? 14.489 5.152 11.279 1.00 41.12 98 ASP A N 1
ATOM 817 C CA . ASP A 1 98 ? 15.237 5.748 12.400 1.00 41.12 98 ASP A CA 1
ATOM 818 C C . ASP A 1 98 ? 14.543 5.575 13.768 1.00 41.12 98 ASP A C 1
ATOM 820 O O . ASP A 1 98 ? 15.150 5.842 14.801 1.00 41.12 98 ASP A O 1
ATOM 824 N N . PHE A 1 99 ? 13.289 5.099 13.817 1.00 35.53 99 PHE A N 1
ATOM 825 C CA . PHE A 1 99 ? 12.535 4.956 15.075 1.00 35.53 99 PHE A CA 1
ATOM 826 C C . PHE A 1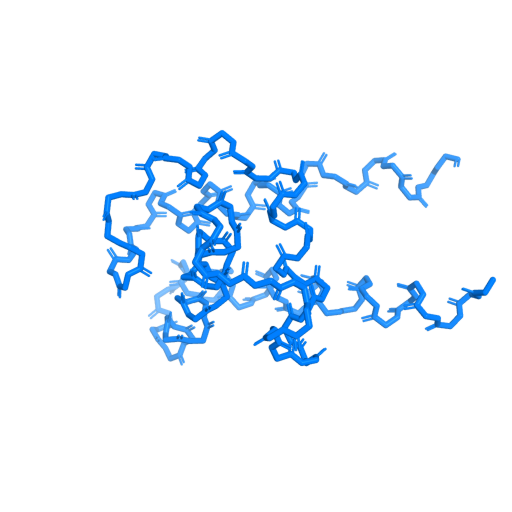 99 ? 12.555 3.541 15.682 1.00 35.53 99 PHE A C 1
ATOM 828 O O . PHE A 1 99 ? 12.024 3.345 16.770 1.00 35.53 99 PHE A O 1
ATOM 835 N N . CYS A 1 100 ? 13.160 2.554 15.009 1.00 36.50 100 CYS A N 1
ATOM 836 C CA . CYS A 1 100 ? 13.262 1.176 15.522 1.00 36.50 100 CYS A CA 1
ATOM 837 C C . CYS A 1 100 ? 14.680 0.787 15.989 1.00 36.50 100 CYS A C 1
ATOM 839 O O . CYS A 1 100 ? 14.883 -0.343 16.427 1.00 36.50 100 CYS A O 1
ATOM 841 N N . MET A 1 101 ? 15.652 1.708 15.938 1.00 32.91 101 MET A N 1
ATOM 842 C CA . MET A 1 101 ? 17.023 1.501 16.439 1.00 32.91 101 MET A CA 1
ATOM 843 C C . MET A 1 101 ? 17.462 2.536 17.494 1.00 32.91 101 MET A C 1
ATOM 845 O O . MET A 1 101 ? 18.649 2.852 17.585 1.00 32.91 101 MET A O 1
ATOM 849 N N . ALA A 1 102 ? 16.529 3.052 18.301 1.00 33.69 102 ALA A N 1
ATOM 850 C CA . ALA A 1 102 ? 16.824 3.913 19.453 1.00 33.69 102 ALA A CA 1
ATOM 851 C C . ALA A 1 102 ? 16.297 3.307 20.759 1.00 33.69 102 ALA A C 1
ATOM 853 O O . ALA A 1 102 ? 15.156 2.792 20.750 1.00 33.69 102 ALA A O 1
#

Organism: NCBI:txid999417

Foldseek 3Di:
DPVVVVVLLVLLVVVLVLLVVVLVPDVPCLQVQLVLLVLLLCCLVVVDDLVRDDPSSSSVSVLCNVQVVVVSVVDPDSSDDDNVSSVSSSCSSVVPPVPPPD

Sequence (102 aa):
MYFAQSIEEHRIEVFKILLFRTLDGYDGYRDEISKVVVDAIDLLRGKKSLYTIDKERYPLIVFLNEKGFVFLEDIEDPKNLSNKDYYNLLSVFESNLDFCMA